Protein AF-A0A9X8VFE8-F1 (afdb_monomer)

Sequence (45 aa):
MTEELASTIISLYDEHAAAWERLRPTTLFERPWLDRFLQLTPANA

Mean predicted aligned error: 7.67 Å

Solvent-accessible surface area (backbone atoms only — not comparable to full-atom values): 2916 Å² total; per-residue (Å²): 110,71,67,63,57,57,68,48,48,60,60,57,46,63,76,43,44,66,58,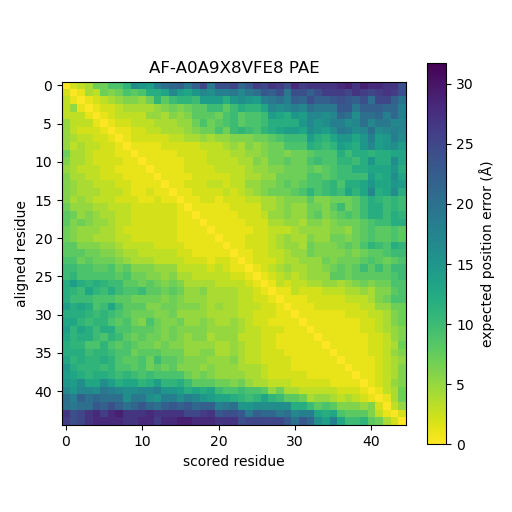46,66,72,67,51,79,90,63,73,80,60,46,73,60,49,55,55,49,59,73,70,46,73,96,76,127

Radius of gyration: 19.24 Å; Cα contacts (8 Å, |Δi|>4): 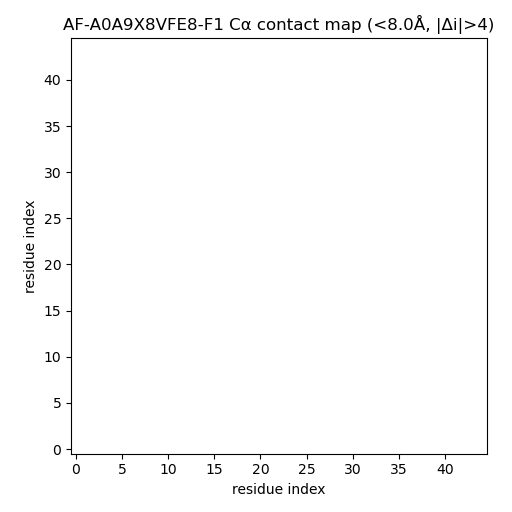0; chains: 1; bounding box: 41×24×39 Å

pLDDT: mean 87.81, std 9.29, range [57.09, 95.19]

Foldseek 3Di:
DVVVVVVCVVVVCVVCVVVCVVPPDPDPPCVVVVVVVVVVDDPPD

Structure (mmCIF, N/CA/C/O backbone):
data_AF-A0A9X8VFE8-F1
#
_entry.id   AF-A0A9X8VFE8-F1
#
loop_
_atom_site.group_PDB
_atom_site.id
_atom_site.type_symbol
_atom_site.label_atom_id
_atom_site.label_alt_id
_atom_site.label_comp_id
_atom_site.label_asym_id
_atom_site.label_entity_id
_atom_site.label_seq_id
_atom_site.pdbx_PDB_ins_code
_atom_site.Cartn_x
_atom_site.Cartn_y
_atom_site.Cartn_z
_atom_site.occupancy
_atom_site.B_iso_or_equiv
_atom_site.auth_seq_id
_atom_site.auth_comp_id
_atom_site.auth_asym_id
_atom_site.auth_atom_id
_atom_site.pdbx_PDB_model_num
ATOM 1 N N . MET A 1 1 ? 17.102 14.268 -23.982 1.00 59.78 1 MET A N 1
ATOM 2 C CA . MET A 1 1 ? 17.497 13.905 -22.599 1.00 59.78 1 MET A CA 1
ATOM 3 C C . MET A 1 1 ? 16.365 13.223 -21.834 1.00 59.78 1 MET A C 1
ATOM 5 O O . MET A 1 1 ? 16.578 12.123 -21.359 1.00 59.78 1 MET A O 1
ATOM 9 N N . THR A 1 2 ? 15.164 13.801 -21.733 1.00 69.06 2 THR A N 1
ATOM 10 C CA . THR A 1 2 ? 13.997 13.147 -21.093 1.00 69.06 2 THR A CA 1
ATOM 11 C C . THR A 1 2 ? 13.540 11.869 -21.799 1.00 69.06 2 THR A C 1
ATOM 13 O O . THR A 1 2 ? 13.122 10.929 -21.138 1.00 69.06 2 THR A O 1
ATOM 16 N N . GLU A 1 3 ? 13.660 11.818 -23.123 1.00 75.62 3 GLU A N 1
ATOM 17 C CA . GLU A 1 3 ? 13.292 10.652 -23.941 1.00 75.62 3 GLU A CA 1
ATOM 18 C C . GLU A 1 3 ? 14.199 9.436 -23.689 1.00 75.62 3 GLU A C 1
ATOM 20 O O . GLU A 1 3 ? 13.713 8.317 -23.557 1.00 75.62 3 GLU A O 1
ATOM 25 N N . GLU A 1 4 ? 15.507 9.660 -23.512 1.00 76.62 4 GLU A N 1
ATOM 26 C CA . GLU A 1 4 ? 16.437 8.599 -23.104 1.00 76.62 4 GLU A CA 1
ATOM 27 C C . GLU A 1 4 ? 16.146 8.116 -21.682 1.00 76.62 4 GLU A C 1
ATOM 29 O O . GLU A 1 4 ? 16.093 6.913 -21.451 1.00 76.62 4 GLU A O 1
ATOM 34 N N . LEU A 1 5 ? 15.871 9.027 -20.742 1.00 79.62 5 LEU A N 1
ATOM 35 C CA . LEU A 1 5 ? 15.480 8.652 -19.378 1.00 79.62 5 LEU A CA 1
ATOM 36 C C . LEU A 1 5 ? 14.175 7.845 -19.355 1.00 79.62 5 LEU A C 1
ATOM 38 O O . LEU A 1 5 ? 14.062 6.896 -18.586 1.00 79.62 5 LEU A O 1
ATOM 42 N N . ALA A 1 6 ? 13.209 8.194 -20.209 1.00 84.31 6 ALA A N 1
ATOM 43 C CA . ALA A 1 6 ? 11.949 7.469 -20.329 1.00 84.31 6 ALA A CA 1
ATOM 44 C C . ALA A 1 6 ? 12.151 6.038 -20.850 1.00 84.31 6 ALA A C 1
ATOM 46 O O . ALA A 1 6 ? 11.466 5.123 -20.393 1.00 84.31 6 ALA A O 1
ATOM 47 N N . SER A 1 7 ? 13.119 5.828 -21.749 1.00 87.69 7 SER A N 1
ATOM 48 C CA . SER A 1 7 ? 13.422 4.502 -22.305 1.00 87.69 7 SER A CA 1
ATOM 49 C C . SER A 1 7 ? 13.933 3.503 -21.257 1.00 87.69 7 SER A C 1
ATOM 51 O O . SER A 1 7 ? 13.702 2.303 -21.387 1.00 87.69 7 SER A O 1
ATOM 53 N N . THR A 1 8 ? 14.555 3.988 -20.179 1.00 89.06 8 THR A N 1
ATOM 54 C CA . THR A 1 8 ? 15.129 3.148 -19.116 1.00 89.06 8 THR A CA 1
ATOM 55 C C . THR A 1 8 ? 14.111 2.737 -18.051 1.00 89.06 8 THR A C 1
ATOM 57 O O . THR A 1 8 ? 14.370 1.820 -17.274 1.00 89.06 8 THR A O 1
ATOM 60 N N . ILE A 1 9 ? 12.953 3.404 -17.997 1.00 88.62 9 ILE A N 1
ATOM 61 C CA . ILE A 1 9 ? 11.954 3.210 -16.936 1.00 88.62 9 ILE A CA 1
ATOM 62 C C . ILE A 1 9 ? 11.460 1.761 -16.903 1.00 88.62 9 ILE A C 1
ATOM 64 O O . ILE A 1 9 ? 11.401 1.171 -15.829 1.00 88.62 9 ILE A O 1
ATOM 68 N N . ILE A 1 10 ? 11.139 1.174 -18.059 1.00 90.38 10 ILE A N 1
ATOM 69 C CA . ILE A 1 10 ? 10.568 -0.181 -18.128 1.00 90.38 10 ILE A CA 1
ATOM 70 C C . ILE A 1 10 ? 11.553 -1.213 -17.571 1.00 90.38 10 ILE A C 1
ATOM 72 O O . ILE A 1 10 ? 11.190 -1.977 -16.683 1.00 90.38 10 ILE A O 1
ATOM 76 N N . SER A 1 11 ? 12.813 -1.176 -18.010 1.00 91.31 11 SER A N 1
ATOM 77 C CA . SER A 1 11 ? 13.848 -2.104 -17.540 1.00 91.31 11 SER A CA 1
ATOM 78 C C . SER A 1 11 ? 14.103 -1.992 -16.034 1.00 91.31 11 SER A C 1
ATOM 80 O O . SER A 1 11 ? 14.284 -3.004 -15.366 1.00 91.31 11 SER A O 1
ATOM 82 N N . LEU A 1 12 ? 14.066 -0.770 -15.490 1.00 90.12 12 LEU A N 1
ATOM 83 C CA . LEU A 1 12 ? 14.174 -0.516 -14.049 1.00 90.12 12 LEU A CA 1
ATOM 84 C C . LEU A 1 12 ? 13.023 -1.153 -13.261 1.00 90.12 12 LEU A C 1
ATOM 86 O O . LEU A 1 12 ? 13.241 -1.727 -12.193 1.00 90.12 12 LEU A O 1
ATOM 90 N N . TYR A 1 13 ? 11.797 -1.053 -13.776 1.00 90.88 13 TYR A N 1
ATOM 91 C CA . TYR A 1 13 ? 10.651 -1.707 -13.153 1.00 90.88 13 TYR A CA 1
ATOM 92 C C . TYR A 1 13 ? 10.757 -3.227 -13.251 1.00 90.88 13 TYR A C 1
ATOM 94 O O . TYR A 1 13 ? 10.564 -3.887 -12.236 1.00 90.88 13 TYR A O 1
ATOM 102 N N . ASP A 1 14 ? 11.112 -3.778 -14.411 1.00 91.31 14 ASP A N 1
ATOM 103 C CA . ASP A 1 14 ? 11.238 -5.228 -14.599 1.00 91.31 14 ASP A CA 1
ATOM 104 C C . ASP A 1 14 ? 12.301 -5.842 -13.676 1.00 91.31 14 ASP A C 1
ATOM 106 O O . ASP A 1 14 ? 12.049 -6.870 -13.041 1.00 91.31 14 ASP A O 1
ATOM 110 N N . GLU A 1 15 ? 13.461 -5.193 -13.533 1.00 94.12 15 GLU A N 1
ATOM 111 C CA . GLU A 1 15 ? 14.549 -5.665 -12.666 1.00 94.12 15 GLU A CA 1
ATOM 112 C C . GLU A 1 15 ? 14.119 -5.763 -11.192 1.00 94.12 15 GLU A C 1
ATOM 114 O O . GLU A 1 15 ? 14.524 -6.675 -10.464 1.00 94.12 15 GLU A O 1
ATOM 119 N N . HIS A 1 16 ? 13.271 -4.840 -10.737 1.00 93.19 16 HIS A N 1
ATOM 120 C CA . HIS A 1 16 ? 12.901 -4.722 -9.327 1.00 93.19 16 HIS A CA 1
ATOM 121 C C . HIS A 1 16 ? 11.477 -5.195 -9.008 1.00 93.19 16 HIS A C 1
ATOM 123 O O . HIS A 1 16 ? 11.134 -5.313 -7.828 1.00 93.19 16 HIS A O 1
ATOM 129 N N . ALA A 1 17 ? 10.665 -5.529 -10.014 1.00 91.88 17 ALA A N 1
ATOM 130 C CA . ALA A 1 17 ? 9.263 -5.912 -9.851 1.00 91.88 17 ALA A CA 1
ATOM 131 C C . ALA A 1 17 ? 9.094 -7.114 -8.914 1.00 91.88 17 ALA A C 1
ATOM 133 O O . ALA A 1 17 ? 8.287 -7.063 -7.988 1.00 91.88 17 ALA A O 1
ATOM 134 N N . A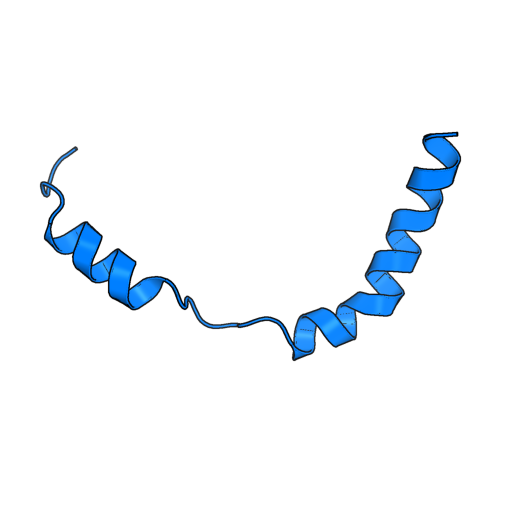LA A 1 18 ? 9.894 -8.168 -9.095 1.00 92.06 18 ALA A N 1
ATOM 135 C CA . ALA A 1 18 ? 9.806 -9.378 -8.274 1.00 92.06 18 ALA A CA 1
ATOM 136 C C . ALA A 1 18 ? 10.233 -9.137 -6.813 1.00 92.06 18 ALA A C 1
ATOM 138 O O . ALA A 1 18 ? 9.656 -9.698 -5.879 1.00 92.06 18 ALA A O 1
ATOM 139 N N . ALA A 1 19 ? 11.245 -8.291 -6.594 1.00 93.69 19 ALA A N 1
ATOM 140 C CA . ALA A 1 19 ? 11.683 -7.913 -5.251 1.00 93.69 19 ALA A CA 1
ATOM 141 C C . ALA A 1 19 ? 10.621 -7.052 -4.554 1.00 93.69 19 ALA A C 1
ATOM 143 O O . ALA A 1 19 ? 10.272 -7.312 -3.402 1.00 93.69 19 ALA A O 1
ATOM 144 N N . TRP A 1 20 ? 10.061 -6.080 -5.275 1.00 90.75 20 TRP A N 1
ATOM 145 C CA . TRP A 1 20 ? 8.947 -5.266 -4.806 1.00 90.75 20 TRP A CA 1
ATOM 146 C C . TRP A 1 20 ? 7.728 -6.121 -4.462 1.00 90.75 20 TRP A C 1
ATOM 148 O O . TRP A 1 20 ? 7.177 -5.982 -3.376 1.00 90.75 20 TRP A O 1
ATOM 158 N N . GLU A 1 21 ? 7.335 -7.057 -5.327 1.00 92.81 21 GLU A N 1
ATOM 159 C CA . GLU A 1 21 ? 6.197 -7.941 -5.079 1.00 92.81 21 GLU A CA 1
ATOM 160 C C . GLU A 1 21 ? 6.351 -8.736 -3.777 1.00 92.81 21 GLU A C 1
ATOM 162 O O . GLU A 1 21 ? 5.387 -8.842 -3.015 1.00 92.81 21 GLU A O 1
ATOM 167 N N . ARG A 1 22 ? 7.557 -9.253 -3.512 1.00 92.69 22 ARG A N 1
ATOM 168 C CA . ARG A 1 22 ? 7.879 -10.033 -2.309 1.00 92.69 22 ARG A CA 1
ATOM 169 C C . ARG A 1 22 ? 7.944 -9.198 -1.035 1.00 92.69 22 ARG A C 1
ATOM 171 O O . ARG A 1 22 ? 7.638 -9.718 0.035 1.00 92.69 22 ARG A O 1
ATOM 178 N N . LEU A 1 23 ? 8.419 -7.959 -1.135 1.00 93.19 23 LEU A N 1
ATOM 179 C CA . LEU A 1 23 ? 8.654 -7.090 0.020 1.00 93.19 23 LEU A CA 1
ATOM 180 C C . LEU A 1 23 ? 7.464 -6.189 0.335 1.00 93.19 23 LEU A C 1
ATOM 182 O O . LEU A 1 23 ? 7.342 -5.727 1.471 1.00 93.19 23 LEU A O 1
ATOM 186 N N . ARG A 1 24 ? 6.597 -5.915 -0.646 1.00 90.12 24 ARG A N 1
ATOM 187 C CA . ARG A 1 24 ? 5.480 -5.003 -0.435 1.00 90.12 24 ARG A CA 1
ATOM 188 C C . ARG A 1 24 ? 4.510 -5.594 0.593 1.00 90.12 24 ARG A C 1
ATOM 190 O O . ARG A 1 24 ? 4.140 -6.768 0.494 1.00 90.12 24 ARG A O 1
ATOM 197 N N . PRO A 1 25 ? 4.025 -4.782 1.541 1.00 89.06 25 PRO A N 1
ATOM 198 C CA . PRO A 1 25 ? 2.892 -5.165 2.362 1.00 89.06 25 PRO A CA 1
ATOM 199 C C . PRO A 1 25 ? 1.681 -5.469 1.473 1.00 89.06 25 PRO A C 1
ATOM 201 O O . PRO A 1 25 ? 1.326 -4.694 0.586 1.00 89.06 25 PRO A O 1
ATOM 204 N N . THR A 1 26 ? 1.037 -6.607 1.709 1.00 90.31 26 THR A N 1
ATOM 205 C CA . THR A 1 26 ? -0.249 -6.967 1.083 1.00 90.31 26 THR A CA 1
ATOM 206 C C . THR A 1 26 ? -1.433 -6.677 2.001 1.00 90.31 26 THR A C 1
ATOM 208 O O . THR A 1 26 ? -2.585 -6.911 1.644 1.00 90.31 26 THR A O 1
ATOM 211 N N . THR A 1 27 ? -1.151 -6.169 3.198 1.00 90.44 27 THR A N 1
ATOM 212 C CA . THR A 1 27 ? -2.136 -5.800 4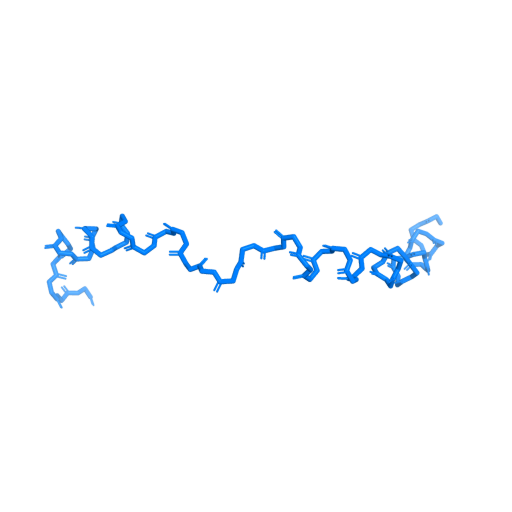.202 1.00 90.44 27 THR A CA 1
ATOM 213 C C . THR A 1 27 ? -2.346 -4.292 4.195 1.00 90.44 27 THR A C 1
ATOM 215 O O . THR A 1 27 ? -1.423 -3.518 3.951 1.00 90.44 27 THR A O 1
ATOM 218 N N . LEU A 1 28 ? -3.573 -3.868 4.498 1.00 87.69 28 LEU A N 1
ATOM 219 C CA . LEU A 1 28 ? -3.872 -2.465 4.755 1.00 87.69 28 LEU A CA 1
ATOM 220 C C . LEU A 1 28 ? -3.395 -2.133 6.173 1.00 87.69 28 LEU A C 1
ATOM 222 O O . LEU A 1 28 ? -4.159 -2.258 7.133 1.00 87.69 28 LEU A O 1
ATOM 226 N N . PHE A 1 29 ? -2.117 -1.769 6.307 1.00 89.00 29 PHE A N 1
ATOM 227 C CA . PHE A 1 29 ? -1.518 -1.362 7.583 1.00 89.00 29 PHE A CA 1
ATOM 228 C C . PHE A 1 29 ? -2.316 -0.228 8.238 1.00 89.00 29 PHE A C 1
ATOM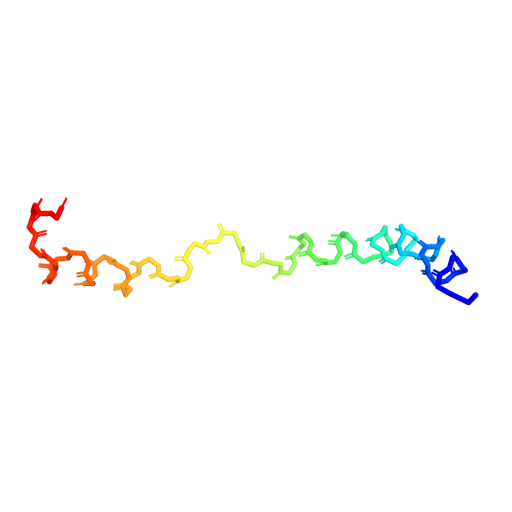 230 O O . PHE A 1 29 ? -2.454 -0.168 9.458 1.00 89.00 29 PHE A O 1
ATOM 237 N N . GLU A 1 30 ? -2.912 0.624 7.412 1.00 94.00 30 GLU A N 1
ATOM 238 C CA . GLU A 1 30 ? -3.725 1.762 7.803 1.00 94.00 30 GLU A CA 1
ATOM 239 C C . GLU A 1 30 ? -5.082 1.381 8.404 1.00 94.00 30 GLU A C 1
ATOM 241 O O . GLU A 1 30 ? -5.726 2.205 9.054 1.00 94.00 30 GLU A O 1
ATOM 246 N N . ARG A 1 31 ? -5.526 0.131 8.233 1.00 93.19 31 ARG A N 1
ATOM 247 C CA . ARG A 1 31 ? -6.881 -0.293 8.597 1.00 93.19 31 ARG A CA 1
ATOM 248 C C . ARG A 1 31 ? -7.256 0.020 10.050 1.00 93.19 31 ARG A C 1
ATOM 250 O O . ARG A 1 31 ? -8.325 0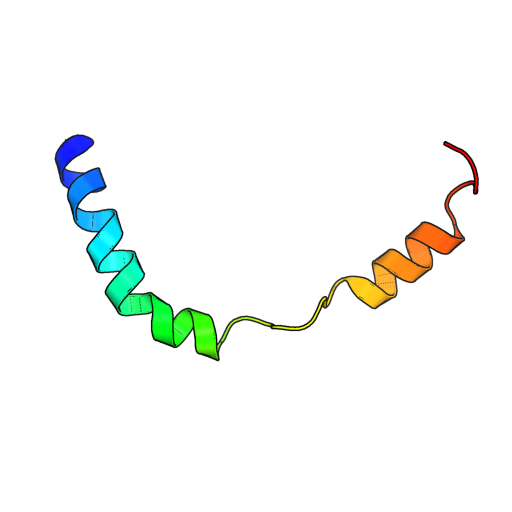.586 10.248 1.00 93.19 31 ARG A O 1
ATOM 257 N N . PRO A 1 32 ? -6.411 -0.235 11.068 1.00 94.94 32 PRO A N 1
ATOM 258 C CA . PRO A 1 32 ? -6.788 0.035 12.452 1.00 94.94 32 PRO A CA 1
ATOM 259 C C . PRO A 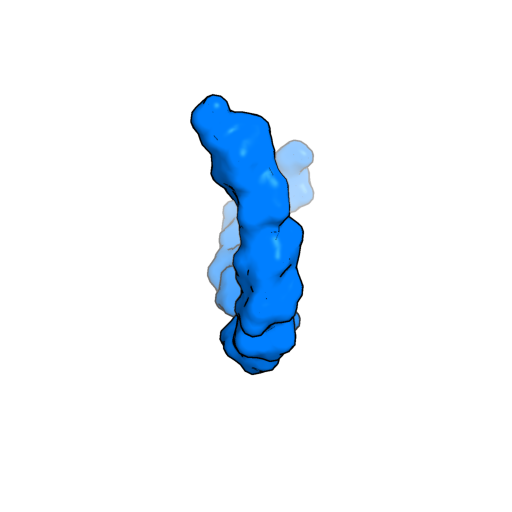1 32 ? -6.999 1.519 12.761 1.00 94.94 32 PRO A C 1
ATOM 261 O O . PRO A 1 32 ? -7.823 1.846 13.613 1.00 94.94 32 PRO A O 1
ATOM 264 N N . TRP A 1 33 ? -6.250 2.432 12.132 1.00 94.94 33 TRP A N 1
ATOM 265 C CA 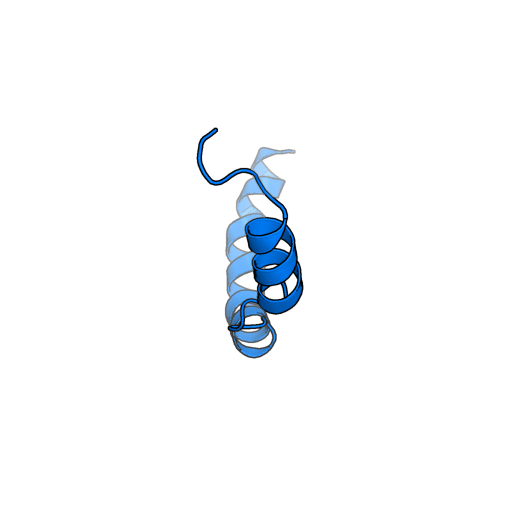. TRP A 1 33 ? -6.477 3.863 12.348 1.00 94.94 33 TRP A CA 1
ATOM 266 C C . TRP A 1 33 ? -7.628 4.375 11.483 1.00 94.94 33 TRP A C 1
ATOM 268 O O . TRP A 1 33 ? -8.393 5.206 11.964 1.00 94.94 33 TRP A O 1
ATOM 278 N N . LEU A 1 34 ? -7.796 3.847 10.266 1.00 95.00 34 LEU A N 1
ATOM 279 C CA . LEU A 1 34 ? -8.914 4.184 9.388 1.00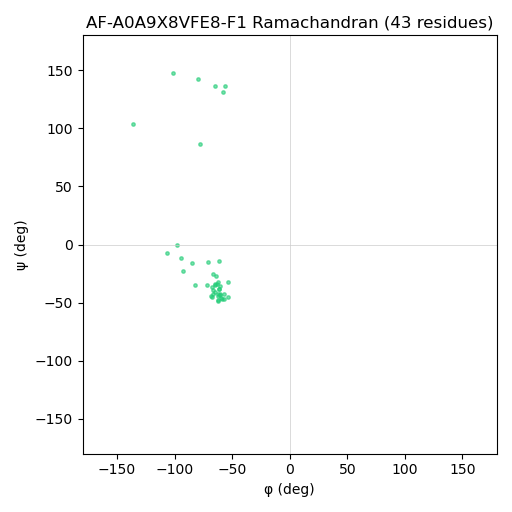 95.00 34 LEU A CA 1
ATOM 280 C C . LEU A 1 34 ? -10.248 3.783 10.026 1.00 95.00 34 LEU A C 1
ATOM 282 O O . LEU A 1 34 ? -11.166 4.593 10.068 1.00 95.00 34 LEU A O 1
ATOM 286 N N . ASP A 1 35 ? -10.333 2.586 10.607 1.00 95.19 35 ASP A N 1
ATOM 287 C CA . ASP A 1 35 ? -11.529 2.122 11.318 1.00 95.19 35 ASP A CA 1
ATOM 288 C C . ASP A 1 35 ? -11.864 3.044 12.505 1.00 95.19 35 ASP A C 1
ATOM 290 O O . ASP A 1 35 ? -13.021 3.417 12.699 1.00 95.19 35 ASP A O 1
ATOM 294 N N . ARG A 1 36 ? -10.853 3.477 13.277 1.00 95.19 36 ARG A N 1
ATOM 295 C CA . ARG A 1 36 ? -11.042 4.454 14.368 1.00 95.19 36 ARG A CA 1
ATOM 296 C C . ARG A 1 36 ? -11.489 5.813 13.848 1.00 95.19 36 ARG A C 1
ATOM 298 O O . ARG A 1 36 ? -12.343 6.442 14.458 1.00 95.19 36 ARG A O 1
ATOM 305 N N . PHE A 1 37 ? -10.914 6.272 12.742 1.00 93.88 37 PHE A N 1
ATOM 306 C CA . PHE A 1 37 ? -11.291 7.535 12.123 1.00 93.88 37 PHE A CA 1
ATOM 307 C C . PHE A 1 37 ? -12.750 7.501 11.657 1.00 93.88 37 PHE A C 1
ATOM 309 O O . PHE A 1 37 ? -13.517 8.392 12.007 1.00 93.88 37 PHE A O 1
ATOM 316 N N . LEU A 1 38 ? -13.157 6.436 10.962 1.00 93.50 38 LEU A N 1
ATOM 317 C CA . LEU A 1 38 ? -14.525 6.258 10.470 1.00 93.50 38 LEU A CA 1
ATOM 318 C C . LEU A 1 38 ? -15.561 6.176 11.602 1.00 93.50 38 LEU A C 1
ATOM 320 O O . LEU A 1 38 ? -16.682 6.654 11.451 1.00 93.50 38 LEU A O 1
ATOM 324 N N . GLN A 1 39 ? -15.192 5.624 12.760 1.00 94.12 39 GLN A N 1
ATOM 325 C CA . GLN A 1 39 ? -16.050 5.640 13.954 1.00 94.12 39 GLN A CA 1
ATOM 326 C C . GLN A 1 39 ? -16.264 7.046 14.528 1.00 94.12 39 GLN A C 1
ATOM 328 O O . GLN A 1 39 ? -17.259 7.282 15.210 1.00 94.12 39 GLN A O 1
ATOM 333 N N . LEU A 1 40 ? -15.329 7.967 14.286 1.00 93.19 40 LEU A N 1
ATOM 334 C CA . LEU A 1 40 ? -15.389 9.348 14.763 1.00 93.19 40 LEU A CA 1
ATOM 335 C C . LEU A 1 40 ? -15.987 10.306 13.725 1.00 93.19 40 LEU A C 1
ATOM 337 O O . LEU A 1 40 ? -16.291 11.451 14.062 1.00 93.19 40 LEU A O 1
ATOM 341 N N . THR A 1 41 ? -16.160 9.870 12.475 1.00 91.25 41 THR A N 1
ATOM 342 C CA . THR A 1 41 ? -16.793 10.689 11.440 1.00 91.25 41 THR A CA 1
ATOM 343 C C . THR A 1 41 ? -18.318 10.670 11.555 1.00 91.25 41 THR A C 1
ATOM 345 O O . THR A 1 41 ? -18.896 9.622 11.851 1.00 91.25 41 THR A O 1
ATOM 348 N N . PRO A 1 42 ? -19.001 11.802 11.292 1.00 88.25 42 PRO A N 1
ATOM 349 C CA . PRO A 1 42 ? -20.456 11.828 11.204 1.00 88.25 42 PRO A CA 1
ATOM 350 C C . PRO A 1 42 ? -20.940 10.822 10.158 1.00 88.25 42 PRO A C 1
ATOM 352 O O . PRO A 1 42 ? -20.387 10.756 9.065 1.00 88.25 42 PRO A O 1
ATOM 355 N N . ALA A 1 43 ? -21.995 10.070 10.473 1.00 79.12 43 ALA A N 1
ATOM 356 C CA . ALA A 1 43 ? -22.516 9.015 9.598 1.00 79.12 43 ALA A CA 1
ATOM 357 C C . ALA A 1 43 ? -23.014 9.516 8.226 1.00 79.12 43 ALA A C 1
ATOM 359 O O . ALA A 1 43 ? -23.217 8.708 7.327 1.00 79.12 43 ALA A O 1
ATOM 360 N N . ASN A 1 44 ? -23.193 10.831 8.068 1.00 63.25 44 ASN A N 1
ATOM 361 C CA . ASN A 1 44 ? -23.699 11.474 6.863 1.00 63.25 44 ASN A CA 1
ATOM 362 C C . ASN A 1 44 ? -22.841 12.716 6.558 1.00 63.25 44 ASN A C 1
ATOM 364 O O . ASN A 1 44 ? -23.001 13.740 7.226 1.00 63.25 44 ASN A O 1
ATOM 368 N N . ALA A 1 45 ? -21.945 12.618 5.576 1.00 57.09 45 ALA A N 1
ATOM 369 C CA . ALA A 1 45 ? -21.323 13.754 4.894 1.00 57.09 45 ALA A CA 1
ATOM 370 C C . ALA A 1 45 ? -21.819 13.790 3.446 1.00 57.09 45 ALA A C 1
ATOM 372 O O . ALA A 1 45 ? -21.994 12.688 2.874 1.00 57.09 45 ALA A O 1
#

Organism: Serratia marcescens (NCBI:txid615)

Secondary structure (DSSP, 8-state):
-HHHHHHHHHHHHHHHHHHHHHHS--S-TTHHHHHHHHHHS-S--